Protein AF-A0A7Y6UC20-F1 (afdb_monomer)

Sequence (109 aa):
RRFICIEVTGNIDTTQPIDYEQLYAQAMYELDHGERYWFDQSEEQIMTRSNREFEQVSLEEQLFYRYFRPAKEKENGEWLSPAEILEDIKKSSAIPLSNKRVSVFGRVL

Organism: Phocaeicola vulgatus (NCBI:txid821)

pLDDT: mean 86.11, std 8.83, range [60.09, 97.69]

Foldseek 3Di:
DQDADDDDPDDDPPVDDPPVVVVVVVVVVCVVVVHDPDDDPVVSVVRVVNCPVVDDQDPLNVLLVVPDDDADPPGDDDDDQLVRSSVVSVVVDPDDDDPVCSVVSNVVD

InterPro domains:
  IPR024450 Domain of unknown function DUF3874 [PF12990] (58-109)

Structure (mmCIF, N/CA/C/O backbone):
data_AF-A0A7Y6UC20-F1
#
_entry.id   AF-A0A7Y6UC20-F1
#
loop_
_atom_site.group_PDB
_atom_site.id
_atom_site.type_symbol
_atom_site.label_atom_id
_atom_site.label_alt_id
_atom_site.label_comp_id
_atom_site.label_asym_id
_atom_site.label_entity_id
_atom_site.label_seq_id
_atom_site.pdbx_PDB_ins_code
_atom_site.Cartn_x
_atom_site.Cartn_y
_atom_site.Cartn_z
_atom_site.occupancy
_atom_site.B_iso_or_equiv
_atom_site.auth_seq_id
_atom_site.auth_comp_id
_atom_site.auth_asym_id
_atom_site.auth_atom_id
_atom_site.pdbx_PDB_model_num
ATOM 1 N N . ARG A 1 1 ? -3.839 -8.442 -0.361 1.00 60.62 1 ARG A N 1
ATOM 2 C CA . ARG A 1 1 ? -4.306 -7.948 0.959 1.00 60.62 1 ARG A CA 1
ATOM 3 C C . ARG A 1 1 ? -4.117 -6.441 0.955 1.00 60.62 1 ARG A C 1
ATOM 5 O O . ARG A 1 1 ? -3.110 -6.009 0.412 1.00 60.62 1 ARG A O 1
ATOM 12 N N . ARG A 1 2 ? -5.086 -5.678 1.461 1.00 75.44 2 ARG A N 1
ATOM 13 C CA . ARG A 1 2 ? -5.030 -4.212 1.536 1.00 75.44 2 ARG A CA 1
ATOM 14 C C . ARG A 1 2 ? -4.453 -3.837 2.899 1.00 75.44 2 ARG A C 1
ATOM 16 O O . ARG A 1 2 ? -4.885 -4.408 3.896 1.00 75.44 2 ARG A O 1
ATOM 23 N N . PHE A 1 3 ? -3.461 -2.959 2.920 1.00 81.50 3 PHE A N 1
ATOM 24 C CA . PHE A 1 3 ? -2.844 -2.436 4.138 1.00 81.50 3 PHE A CA 1
ATOM 25 C C . PHE A 1 3 ? -2.912 -0.916 4.073 1.00 81.50 3 PHE A C 1
ATOM 27 O O . PHE A 1 3 ? -2.820 -0.365 2.981 1.00 81.50 3 PHE A O 1
ATOM 34 N N . ILE A 1 4 ? -3.060 -0.260 5.216 1.00 86.19 4 ILE A N 1
ATOM 35 C CA . ILE A 1 4 ? -2.948 1.193 5.326 1.00 86.19 4 ILE A CA 1
ATOM 36 C C . ILE A 1 4 ? -1.678 1.461 6.126 1.00 86.19 4 ILE A C 1
ATOM 38 O O . ILE A 1 4 ? -1.556 0.989 7.258 1.00 86.19 4 ILE A O 1
ATOM 42 N N . CYS A 1 5 ? -0.726 2.168 5.526 1.00 89.94 5 CYS A N 1
ATOM 43 C CA . CYS A 1 5 ? 0.472 2.627 6.210 1.00 89.94 5 CYS A CA 1
ATOM 44 C C . CYS A 1 5 ? 0.213 4.022 6.781 1.00 89.94 5 CYS A C 1
ATOM 46 O O . CYS A 1 5 ? -0.223 4.916 6.060 1.00 89.94 5 CYS A O 1
ATOM 48 N N . ILE A 1 6 ? 0.469 4.196 8.077 1.00 89.38 6 ILE A N 1
ATOM 49 C CA . ILE A 1 6 ? 0.299 5.470 8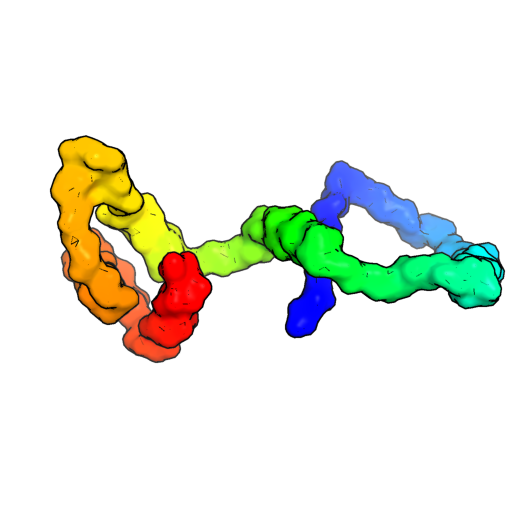.778 1.00 89.38 6 ILE A CA 1
ATOM 50 C C . ILE A 1 6 ? 1.659 5.892 9.325 1.00 89.38 6 ILE A C 1
ATOM 52 O O . ILE A 1 6 ? 2.269 5.159 10.105 1.00 89.38 6 ILE A O 1
ATOM 56 N N . GLU A 1 7 ? 2.129 7.070 8.916 1.00 90.38 7 GLU A N 1
ATOM 57 C CA . GLU A 1 7 ? 3.302 7.696 9.520 1.00 90.38 7 GLU A CA 1
ATOM 58 C C . GLU A 1 7 ? 2.923 8.277 10.884 1.00 90.38 7 GLU A C 1
ATOM 60 O O . GLU A 1 7 ? 1.966 9.042 11.016 1.00 90.38 7 GLU A O 1
ATOM 65 N N . VAL A 1 8 ? 3.688 7.924 11.913 1.00 91.81 8 VAL A N 1
ATOM 66 C CA . VAL A 1 8 ? 3.520 8.478 13.257 1.00 91.81 8 VAL A CA 1
ATOM 67 C C . VAL A 1 8 ? 4.387 9.731 13.364 1.00 91.81 8 VAL A C 1
ATOM 69 O O . VAL A 1 8 ? 5.588 9.647 13.602 1.00 91.81 8 VAL A O 1
ATOM 72 N N . THR A 1 9 ? 3.775 10.900 13.171 1.00 93.25 9 THR A N 1
ATOM 73 C CA . THR A 1 9 ? 4.469 12.205 13.165 1.00 93.25 9 THR A CA 1
ATOM 74 C C . THR A 1 9 ? 4.637 12.826 14.555 1.00 93.25 9 THR A C 1
ATOM 76 O O . THR A 1 9 ? 5.322 13.836 14.710 1.00 93.25 9 THR A O 1
ATOM 79 N N . GLY A 1 10 ? 4.038 12.226 15.584 1.00 93.25 10 GLY A N 1
ATOM 80 C CA . GLY A 1 10 ? 4.106 12.687 16.967 1.00 93.25 10 GLY A CA 1
ATOM 81 C C . GLY A 1 10 ? 3.827 11.560 17.956 1.00 93.25 10 GLY A C 1
ATOM 82 O O . GLY A 1 10 ? 3.575 10.420 17.572 1.00 93.25 10 GLY A O 1
ATOM 83 N N . ASN A 1 11 ? 3.885 11.865 19.249 1.00 91.69 11 ASN A N 1
ATOM 84 C CA . ASN A 1 11 ? 3.664 10.864 20.286 1.00 91.69 11 ASN A CA 1
ATOM 85 C C . ASN A 1 11 ? 2.212 10.372 20.271 1.00 91.69 11 ASN A C 1
ATOM 87 O O . ASN A 1 11 ? 1.279 11.166 20.369 1.00 91.69 11 ASN A O 1
ATOM 91 N N . ILE A 1 12 ? 2.038 9.052 20.214 1.00 90.25 12 ILE A N 1
ATOM 92 C CA . ILE A 1 12 ? 0.742 8.419 20.456 1.00 90.25 12 ILE A CA 1
ATOM 93 C C . ILE A 1 12 ? 0.492 8.470 21.963 1.00 90.25 12 ILE A C 1
ATOM 95 O O . ILE A 1 12 ? 1.285 7.928 22.741 1.00 90.25 12 ILE A O 1
ATOM 99 N N . ASP A 1 13 ? -0.595 9.124 22.374 1.00 90.12 13 ASP A N 1
ATOM 100 C CA . ASP A 1 13 ? -1.017 9.088 23.769 1.00 90.12 13 ASP A CA 1
ATOM 101 C C . ASP A 1 13 ? -1.442 7.661 24.126 1.00 90.12 13 ASP A C 1
ATOM 103 O O . ASP A 1 13 ? -2.403 7.112 23.595 1.00 90.12 13 ASP A O 1
ATOM 107 N N . THR A 1 14 ? -0.663 7.051 25.010 1.00 91.06 14 THR A N 1
ATOM 108 C CA . THR A 1 14 ? -0.886 5.705 25.551 1.00 91.06 14 THR A CA 1
ATOM 109 C C . THR A 1 14 ? -1.051 5.744 27.069 1.00 91.06 14 THR A C 1
ATOM 111 O O . THR A 1 14 ? -1.049 4.706 27.727 1.00 91.06 14 THR A O 1
ATOM 114 N N . THR A 1 15 ? -1.168 6.948 27.641 1.00 94.50 15 THR A N 1
ATOM 115 C CA . THR A 1 15 ? -1.292 7.162 29.087 1.00 94.50 15 THR A CA 1
ATOM 116 C C . THR A 1 15 ? -2.707 6.900 29.586 1.00 94.50 15 THR A C 1
ATOM 118 O O . THR A 1 15 ? -2.892 6.544 30.750 1.00 94.50 15 THR A O 1
ATOM 121 N N . GLN A 1 16 ? -3.696 7.033 28.702 1.00 91.31 16 GLN A N 1
ATOM 122 C CA . GLN A 1 16 ? -5.093 6.729 28.975 1.00 91.31 16 GLN A CA 1
ATOM 123 C C . GLN A 1 16 ? -5.519 5.467 28.218 1.00 91.31 16 GLN A C 1
ATOM 125 O O . GLN A 1 16 ? -5.088 5.255 27.081 1.00 91.31 16 GLN A O 1
ATOM 130 N N . PRO A 1 17 ? -6.354 4.608 28.828 1.00 91.62 17 PRO A N 1
ATOM 131 C CA . PRO A 1 17 ? -6.952 3.500 28.104 1.00 91.62 17 PRO A CA 1
ATOM 132 C C . PRO A 1 17 ? -7.889 4.033 27.017 1.00 91.62 17 PRO A C 1
ATOM 134 O O . PRO A 1 17 ? -8.525 5.072 27.179 1.00 91.62 17 PRO A O 1
ATOM 137 N N . ILE A 1 18 ? -8.004 3.284 25.924 1.00 92.75 18 ILE A N 1
ATOM 138 C CA . ILE A 1 18 ? -9.020 3.545 24.903 1.00 92.75 18 ILE A CA 1
ATOM 139 C C . ILE A 1 18 ? -10.399 3.347 25.542 1.00 92.75 18 ILE A C 1
ATOM 141 O O . ILE A 1 18 ? -10.645 2.317 26.177 1.00 92.75 18 ILE A O 1
ATOM 145 N N . ASP A 1 19 ? -11.299 4.310 25.353 1.00 95.19 19 ASP A N 1
ATOM 146 C CA . ASP A 1 19 ? -12.711 4.157 25.704 1.00 95.19 19 ASP A CA 1
ATOM 147 C C . ASP A 1 19 ? -13.395 3.248 24.675 1.00 95.19 19 ASP A C 1
ATOM 149 O O . ASP A 1 19 ? -13.919 3.682 23.647 1.00 95.19 19 ASP A O 1
ATOM 153 N N . TYR A 1 20 ? -13.330 1.945 24.934 1.00 96.06 20 TYR A N 1
ATOM 154 C CA . TYR A 1 20 ? -13.917 0.941 24.055 1.00 96.06 20 TYR A CA 1
ATOM 155 C C . TYR A 1 20 ? -15.445 1.012 24.007 1.00 96.06 20 TYR A C 1
ATOM 157 O O . TYR A 1 20 ? -16.023 0.634 22.992 1.00 96.06 20 TYR A O 1
ATOM 165 N N . GLU A 1 21 ? -16.104 1.470 25.075 1.00 97.06 21 GLU A N 1
ATOM 166 C CA . GLU A 1 21 ? -17.566 1.555 25.106 1.00 97.06 21 GLU A CA 1
ATOM 167 C C . GLU A 1 21 ? -18.047 2.628 24.130 1.00 97.06 21 GLU A C 1
ATOM 169 O O . GLU A 1 21 ? -18.884 2.342 23.271 1.00 97.06 21 GLU A O 1
ATOM 174 N N . GLN A 1 22 ? -17.446 3.821 24.184 1.00 97.50 22 GLN A N 1
ATOM 175 C CA . GLN A 1 22 ? -17.724 4.882 23.218 1.00 97.50 22 GLN A CA 1
ATOM 176 C C . GLN A 1 22 ? -17.351 4.460 21.791 1.00 97.50 22 GLN A C 1
ATOM 178 O O . GLN A 1 22 ? -18.159 4.646 20.877 1.00 97.50 22 GLN A O 1
ATOM 183 N N . LEU A 1 23 ? -16.168 3.862 21.597 1.00 96.25 23 LEU A N 1
ATOM 184 C CA . LEU A 1 23 ? -15.691 3.447 20.275 1.00 96.25 23 LEU A CA 1
ATOM 185 C C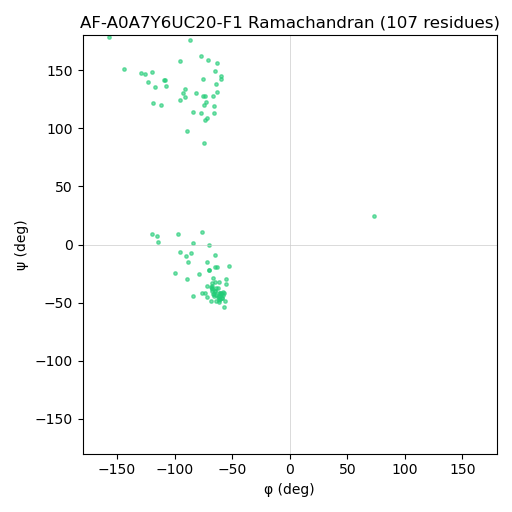 . LEU A 1 23 ? -16.663 2.458 19.620 1.00 96.25 23 LEU A C 1
ATOM 187 O O . LEU A 1 23 ? -17.024 2.605 18.451 1.00 96.25 23 LEU A O 1
ATOM 191 N N . TYR A 1 24 ? -17.112 1.454 20.376 1.00 97.19 24 TYR A N 1
ATOM 192 C CA . TYR A 1 24 ? -18.069 0.478 19.870 1.00 97.19 24 TYR A CA 1
ATOM 193 C C . TYR A 1 24 ? -19.468 1.061 19.705 1.00 97.19 24 TYR A C 1
ATOM 195 O O . TYR A 1 24 ? -20.134 0.709 18.735 1.00 97.19 24 TYR A O 1
ATOM 203 N N . ALA A 1 25 ? -19.913 1.964 20.582 1.00 97.69 25 ALA A N 1
ATOM 204 C CA . ALA A 1 25 ? -21.191 2.646 20.404 1.00 97.69 25 ALA A CA 1
ATOM 205 C C . ALA A 1 25 ? -21.236 3.409 19.069 1.00 97.69 25 ALA A C 1
ATOM 207 O O . ALA A 1 25 ? -22.217 3.292 18.333 1.00 97.69 25 ALA A O 1
ATOM 208 N N . GLN A 1 26 ? -20.157 4.117 18.718 1.00 97.31 26 GLN A N 1
ATOM 209 C CA . GLN A 1 26 ? -20.039 4.795 17.428 1.00 97.31 26 GLN A CA 1
ATOM 210 C C . GLN A 1 26 ? -20.024 3.802 16.258 1.00 97.31 26 GLN A C 1
ATOM 212 O O . GLN A 1 26 ? -20.799 3.960 15.318 1.00 97.31 26 GLN A O 1
ATOM 217 N N . ALA A 1 27 ? -19.200 2.753 16.326 1.00 96.25 27 ALA A N 1
ATOM 218 C CA . ALA A 1 27 ? -19.121 1.761 15.253 1.00 96.25 27 ALA A CA 1
ATOM 219 C C . ALA A 1 27 ? -20.475 1.070 15.003 1.00 96.25 27 ALA A C 1
ATOM 221 O O . ALA A 1 27 ? -20.884 0.885 13.859 1.00 96.25 27 ALA A O 1
ATOM 222 N N . MET A 1 28 ? -21.200 0.716 16.069 1.00 96.50 28 MET A N 1
ATOM 223 C CA . MET A 1 28 ? -22.531 0.113 15.965 1.00 96.50 28 MET A CA 1
ATOM 224 C C . MET A 1 28 ? -23.550 1.076 15.356 1.00 96.50 28 MET A C 1
ATOM 226 O O . MET A 1 28 ? -24.362 0.653 14.537 1.00 96.50 28 MET A O 1
ATOM 230 N N . TYR A 1 29 ? -23.493 2.358 15.726 1.00 97.38 29 TYR A N 1
ATOM 231 C CA . TYR A 1 29 ? -24.345 3.394 15.149 1.00 97.38 29 TYR A CA 1
ATOM 232 C C . TYR A 1 29 ? -24.115 3.542 13.637 1.00 97.38 29 TYR A C 1
ATOM 234 O O . TYR A 1 29 ? -25.078 3.493 12.874 1.00 97.38 29 TYR A O 1
ATOM 242 N N . GLU A 1 30 ? -22.859 3.661 13.196 1.00 96.56 30 GLU A N 1
ATOM 243 C CA . GLU A 1 30 ? -22.497 3.797 11.776 1.00 96.56 30 GLU A CA 1
ATOM 244 C C . GLU A 1 30 ? -22.957 2.581 10.955 1.00 96.56 30 GLU A C 1
ATOM 246 O O . GLU A 1 30 ? -23.535 2.731 9.877 1.00 96.56 30 GLU A O 1
ATOM 251 N N . LEU A 1 31 ? -22.787 1.370 11.495 1.00 95.50 31 LEU A N 1
ATOM 252 C CA . LEU A 1 31 ? -23.268 0.147 10.851 1.00 95.50 31 LEU A CA 1
ATOM 253 C C . LEU A 1 31 ? -24.799 0.108 10.723 1.00 95.50 31 LEU A C 1
ATOM 255 O O . LEU A 1 31 ? -25.304 -0.266 9.665 1.00 95.50 31 LEU A O 1
ATOM 259 N N . ASP A 1 32 ? -25.534 0.501 11.768 1.00 96.81 32 ASP A N 1
ATOM 260 C CA . ASP A 1 32 ? -27.006 0.540 11.765 1.00 96.81 32 ASP A CA 1
ATOM 261 C C . ASP A 1 32 ? -27.556 1.574 10.768 1.00 96.81 32 ASP A C 1
ATOM 263 O O . ASP A 1 32 ? -28.586 1.357 10.131 1.00 96.81 32 ASP A O 1
ATOM 267 N N . HIS A 1 33 ? -26.820 2.669 10.558 1.00 97.31 33 HIS A N 1
ATOM 268 C CA . HIS A 1 33 ? -27.173 3.720 9.599 1.00 97.31 33 HIS A CA 1
ATOM 269 C C . HIS A 1 33 ? -26.730 3.404 8.163 1.00 97.31 33 HIS A C 1
ATOM 271 O O . HIS A 1 33 ? -26.994 4.184 7.247 1.00 97.31 33 HIS A O 1
ATOM 277 N N . GLY A 1 34 ? -26.114 2.240 7.935 1.00 95.44 34 GLY A N 1
ATOM 278 C CA . GLY A 1 34 ? -25.693 1.799 6.609 1.00 95.44 34 GLY A CA 1
ATOM 279 C C . GLY A 1 34 ? -24.476 2.548 6.072 1.00 95.44 34 GLY A C 1
ATOM 280 O O . GLY A 1 34 ? -24.292 2.608 4.853 1.00 95.44 34 GLY A O 1
ATOM 281 N N . GLU A 1 35 ? -23.647 3.107 6.957 1.00 95.62 35 GLU A N 1
ATOM 282 C CA . GLU A 1 35 ? -22.393 3.737 6.563 1.00 95.62 35 GLU A CA 1
ATOM 283 C C . GLU A 1 35 ? -21.474 2.729 5.862 1.00 95.62 35 GLU A C 1
ATOM 285 O O . GLU A 1 35 ? -21.431 1.525 6.154 1.00 95.62 35 GLU A O 1
ATOM 290 N N . ARG A 1 36 ? -20.730 3.225 4.874 1.00 92.06 36 ARG A N 1
ATOM 291 C CA . ARG A 1 36 ? -19.923 2.381 3.995 1.00 92.06 36 ARG A CA 1
ATOM 292 C C . ARG A 1 36 ? -18.646 1.929 4.703 1.00 92.06 36 ARG A C 1
ATOM 294 O O . ARG A 1 36 ? -17.733 2.714 4.917 1.00 92.06 36 ARG A O 1
ATOM 301 N N . TYR A 1 37 ? -18.543 0.629 4.970 1.00 88.56 37 TYR A N 1
ATOM 302 C CA . TYR A 1 37 ? -17.391 0.013 5.648 1.00 88.56 37 TYR A CA 1
ATOM 303 C C . TYR A 1 37 ? -16.348 -0.605 4.692 1.00 88.56 37 TYR A C 1
ATOM 305 O O . TYR A 1 37 ? -15.446 -1.323 5.127 1.00 88.56 37 TYR A O 1
ATOM 313 N N . TRP A 1 38 ? -16.466 -0.374 3.380 1.00 89.12 38 TRP A N 1
ATOM 314 C CA . TRP A 1 38 ? -15.520 -0.862 2.372 1.00 89.12 38 TRP A CA 1
ATOM 315 C C . TRP A 1 38 ? -15.048 0.255 1.446 1.00 89.12 38 TRP A C 1
ATOM 317 O O . TRP A 1 38 ? -15.805 1.158 1.084 1.00 89.12 38 TRP A O 1
ATOM 327 N N . PHE A 1 39 ? -13.802 0.137 0.998 1.00 89.25 39 PHE A N 1
ATOM 328 C CA . PHE A 1 39 ? -13.242 1.051 0.013 1.00 89.25 39 PHE A CA 1
ATOM 329 C C . PHE A 1 39 ? -13.768 0.767 -1.392 1.00 89.25 39 PHE A C 1
ATOM 331 O O . PHE A 1 39 ? -13.943 -0.391 -1.780 1.00 89.25 39 PHE A O 1
ATOM 338 N N . ASP A 1 40 ? -13.985 1.835 -2.147 1.00 93.06 40 ASP A N 1
ATOM 339 C CA . ASP A 1 40 ? -14.204 1.794 -3.583 1.00 93.06 40 ASP A CA 1
ATOM 340 C C . ASP A 1 40 ? -12.867 1.838 -4.337 1.00 93.06 40 ASP A C 1
ATOM 342 O O . ASP A 1 40 ? -11.783 1.963 -3.763 1.00 93.06 40 ASP A O 1
ATOM 346 N N . GLN A 1 41 ? -12.936 1.731 -5.662 1.00 91.31 41 GLN A N 1
ATOM 347 C CA . GLN A 1 41 ? -11.744 1.693 -6.501 1.00 91.31 41 GLN A CA 1
ATOM 348 C C . GLN A 1 41 ? -10.891 2.969 -6.398 1.00 91.31 41 GLN A C 1
ATOM 350 O O . GLN A 1 41 ? -9.669 2.893 -6.533 1.00 91.31 41 GLN A O 1
ATOM 355 N N . SER A 1 42 ? -11.507 4.132 -6.180 1.00 93.19 42 SER A N 1
ATOM 356 C CA . SER A 1 42 ? -10.786 5.402 -6.073 1.00 93.19 42 SER A CA 1
ATOM 357 C C . SER A 1 42 ? -10.039 5.502 -4.743 1.00 93.19 42 SER A C 1
ATOM 359 O O . SER A 1 42 ? -8.864 5.865 -4.715 1.00 93.19 42 SER A O 1
ATOM 361 N N . GLU A 1 43 ? -10.669 5.073 -3.652 1.00 91.56 43 GLU A N 1
ATOM 362 C CA . GLU A 1 43 ? -10.056 5.032 -2.324 1.00 91.56 43 GLU A CA 1
ATOM 363 C C . GLU A 1 43 ? -8.927 3.999 -2.258 1.00 91.56 43 GLU A C 1
ATOM 365 O O . GLU A 1 43 ? -7.874 4.258 -1.675 1.00 91.56 43 GLU A O 1
ATOM 370 N N . GLU A 1 44 ? -9.090 2.855 -2.928 1.00 89.94 44 GLU A N 1
ATOM 371 C CA . GLU A 1 44 ? -8.018 1.868 -3.072 1.00 89.94 44 GLU A CA 1
ATOM 372 C C . GLU A 1 44 ? -6.791 2.452 -3.778 1.00 89.94 44 GLU A C 1
ATOM 374 O O . GLU A 1 44 ? -5.665 2.226 -3.335 1.00 89.94 44 GLU A O 1
ATOM 379 N N . GLN A 1 45 ? -6.988 3.236 -4.842 1.00 89.50 45 GLN A N 1
ATOM 380 C CA . GLN A 1 45 ? -5.889 3.905 -5.543 1.00 89.50 45 GLN A CA 1
ATOM 381 C C . GLN A 1 45 ? -5.191 4.944 -4.663 1.00 89.50 45 GLN A C 1
ATOM 383 O O . GLN A 1 45 ? -3.961 5.034 -4.688 1.00 89.50 45 GLN A O 1
ATOM 388 N N . ILE A 1 46 ? -5.951 5.707 -3.872 1.00 90.00 46 ILE A N 1
ATOM 389 C CA . ILE A 1 46 ? -5.397 6.671 -2.913 1.00 90.00 46 ILE A CA 1
ATOM 390 C C . ILE A 1 46 ? -4.535 5.942 -1.881 1.00 90.00 46 ILE A C 1
ATOM 392 O O . ILE A 1 46 ? -3.391 6.335 -1.662 1.00 90.00 46 ILE A O 1
ATOM 396 N N . MET A 1 47 ? -5.035 4.845 -1.309 1.00 88.94 47 MET A N 1
ATOM 397 C CA . MET A 1 47 ? -4.298 4.027 -0.346 1.00 88.94 47 MET A CA 1
ATOM 398 C C . MET A 1 47 ? -3.016 3.444 -0.957 1.00 88.94 47 MET A C 1
ATOM 400 O O . MET A 1 47 ? -1.949 3.559 -0.361 1.00 88.94 47 MET A O 1
ATOM 404 N N . THR A 1 48 ? -3.078 2.871 -2.165 1.00 88.00 48 THR A N 1
ATOM 405 C CA . THR A 1 48 ? -1.882 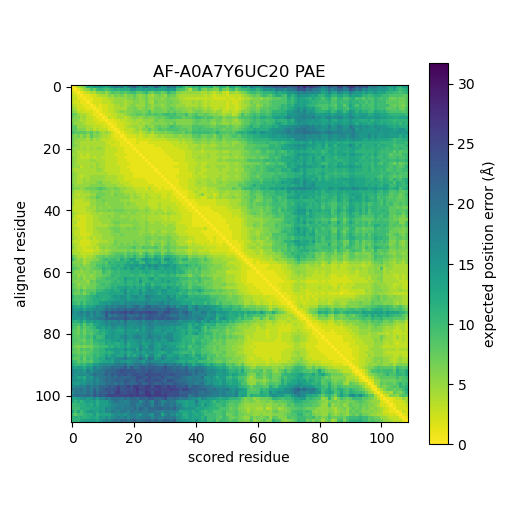2.367 -2.860 1.00 88.00 48 THR A CA 1
ATOM 406 C C . THR A 1 48 ? -0.859 3.476 -3.094 1.00 88.00 48 THR A C 1
ATOM 408 O O . THR A 1 48 ? 0.329 3.275 -2.863 1.00 88.00 48 THR A O 1
ATOM 411 N N . ARG A 1 49 ? -1.305 4.668 -3.504 1.00 88.12 49 ARG A N 1
ATOM 412 C CA . ARG A 1 49 ? -0.411 5.810 -3.715 1.00 88.12 49 ARG A CA 1
ATOM 413 C C . ARG A 1 49 ? 0.215 6.299 -2.411 1.00 88.12 49 ARG A C 1
ATOM 415 O O . ARG A 1 49 ? 1.405 6.588 -2.401 1.00 88.12 49 ARG A O 1
ATOM 422 N N . SER A 1 50 ? -0.574 6.372 -1.341 1.00 87.88 50 SER A N 1
ATOM 423 C CA . SER A 1 50 ? -0.131 6.788 -0.007 1.00 87.88 50 SER A CA 1
ATOM 424 C C . SER A 1 50 ? 0.891 5.817 0.582 1.00 87.88 50 SER A C 1
ATOM 426 O O . SER A 1 50 ? 1.854 6.235 1.211 1.00 87.88 50 SER A O 1
ATOM 428 N N . ASN A 1 51 ? 0.720 4.515 0.350 1.00 90.44 51 ASN A N 1
ATOM 429 C CA . ASN A 1 51 ? 1.643 3.504 0.857 1.00 90.44 51 ASN A CA 1
ATOM 430 C C . ASN A 1 51 ? 2.996 3.489 0.138 1.00 90.44 51 ASN A C 1
ATOM 432 O O . ASN A 1 51 ? 3.933 2.889 0.658 1.00 90.44 51 ASN A O 1
ATOM 436 N N . ARG A 1 52 ? 3.118 4.136 -1.027 1.00 85.62 52 ARG A N 1
ATOM 437 C CA . ARG A 1 52 ? 4.324 4.094 -1.865 1.00 85.62 52 ARG A CA 1
ATOM 438 C C . ARG A 1 52 ? 5.592 4.512 -1.119 1.00 85.62 52 ARG A C 1
ATOM 440 O O . ARG A 1 52 ? 6.655 3.965 -1.378 1.00 85.62 52 ARG A O 1
ATOM 447 N N . GLU A 1 53 ? 5.490 5.456 -0.187 1.00 85.19 53 GLU A N 1
ATOM 448 C CA . GLU A 1 53 ? 6.633 5.919 0.614 1.00 85.19 53 GLU A CA 1
ATOM 449 C C . GLU A 1 53 ? 7.120 4.874 1.632 1.00 85.19 53 GLU A C 1
ATOM 451 O O . GLU A 1 53 ? 8.278 4.895 2.041 1.00 85.19 53 GLU A O 1
ATOM 456 N N . PHE A 1 54 ? 6.259 3.923 2.000 1.00 86.44 54 PHE A N 1
ATOM 457 C CA . PHE A 1 54 ? 6.564 2.826 2.919 1.00 86.44 54 PHE A CA 1
ATOM 458 C C . PHE A 1 54 ? 6.988 1.545 2.190 1.00 86.44 54 PHE A C 1
ATOM 460 O O . PHE A 1 54 ? 7.366 0.561 2.831 1.00 86.44 54 PHE A O 1
ATOM 467 N N . GLU A 1 55 ? 6.912 1.524 0.858 1.00 84.38 55 GLU A N 1
ATOM 468 C CA . GLU A 1 55 ? 7.350 0.384 0.063 1.00 84.38 55 GLU A CA 1
ATOM 469 C C . GLU A 1 55 ? 8.879 0.320 0.029 1.00 84.38 55 GLU A C 1
ATOM 471 O O . GLU A 1 55 ? 9.577 1.277 -0.308 1.00 84.38 55 GLU A O 1
ATOM 476 N N . GLN A 1 56 ? 9.427 -0.848 0.370 1.00 82.19 56 GLN A N 1
ATOM 477 C CA . GLN A 1 56 ? 10.860 -1.068 0.257 1.00 82.19 56 GLN A CA 1
ATOM 478 C C . GLN A 1 56 ? 11.240 -1.226 -1.218 1.00 82.19 56 GLN A C 1
ATOM 480 O O . GLN A 1 56 ? 11.011 -2.277 -1.820 1.00 82.19 56 GLN A O 1
ATOM 485 N N . VAL A 1 57 ? 11.894 -0.205 -1.768 1.00 80.75 57 VAL A N 1
ATOM 486 C CA . VAL A 1 57 ? 12.457 -0.254 -3.120 1.00 80.75 57 VAL A CA 1
ATOM 487 C C . VAL A 1 57 ? 13.588 -1.283 -3.157 1.00 80.75 57 VAL A C 1
ATOM 489 O O . VAL A 1 57 ? 14.592 -1.156 -2.446 1.00 80.75 57 VAL A O 1
ATOM 492 N N . SER A 1 58 ? 13.429 -2.312 -3.988 1.00 82.25 58 SER A N 1
ATOM 493 C CA . SER A 1 58 ? 14.448 -3.354 -4.165 1.00 82.25 58 SER A CA 1
ATOM 494 C C . SER A 1 58 ? 15.746 -2.782 -4.751 1.00 82.25 58 SER A C 1
ATOM 496 O O . SER A 1 58 ? 15.740 -1.749 -5.417 1.00 82.25 58 SER A O 1
ATOM 498 N N . LEU A 1 59 ? 16.881 -3.452 -4.530 1.00 81.56 59 LEU A N 1
ATOM 499 C CA . LEU A 1 59 ? 18.162 -3.001 -5.086 1.00 81.56 59 LEU A CA 1
ATOM 500 C C . LEU A 1 59 ? 18.133 -3.003 -6.621 1.00 81.56 59 LEU A C 1
ATOM 502 O O . LEU A 1 59 ? 18.672 -2.107 -7.257 1.00 81.56 59 LEU A O 1
ATOM 506 N N . GLU A 1 60 ? 17.463 -3.990 -7.207 1.00 80.00 60 GLU A N 1
ATOM 507 C CA . GLU A 1 60 ? 17.228 -4.122 -8.640 1.00 80.00 60 GLU A CA 1
ATOM 508 C C . GLU A 1 60 ? 16.465 -2.913 -9.198 1.00 80.00 60 GLU A C 1
ATOM 510 O O . GLU A 1 60 ? 16.862 -2.347 -10.212 1.00 80.00 60 GLU A O 1
ATOM 515 N N . GLU A 1 61 ? 15.408 -2.485 -8.508 1.00 82.44 61 GLU A N 1
ATOM 516 C CA . GLU A 1 61 ? 14.610 -1.314 -8.878 1.00 82.44 61 GLU A CA 1
ATOM 517 C C . GLU A 1 61 ? 15.398 -0.004 -8.723 1.00 82.44 61 GLU A C 1
ATOM 519 O O . GLU A 1 61 ? 15.361 0.852 -9.606 1.00 82.44 61 GLU A O 1
ATOM 524 N N . GLN A 1 62 ? 16.194 0.133 -7.659 1.00 84.69 62 GLN A N 1
ATOM 525 C CA . GLN A 1 62 ? 17.091 1.283 -7.497 1.00 84.69 62 GLN A CA 1
ATOM 526 C C . GLN A 1 62 ? 18.124 1.362 -8.629 1.00 84.69 62 GLN A C 1
ATOM 528 O O . GLN A 1 62 ? 18.364 2.438 -9.181 1.00 84.69 62 GLN A O 1
ATOM 533 N N . LEU A 1 63 ? 18.733 0.230 -8.998 1.00 86.19 63 LEU A N 1
ATOM 534 C CA . LEU A 1 63 ? 19.690 0.168 -10.103 1.00 86.19 63 LEU A CA 1
ATOM 535 C C . LEU A 1 63 ? 19.002 0.407 -11.450 1.00 86.19 63 LEU A C 1
ATOM 537 O O . LEU A 1 63 ? 19.565 1.089 -12.302 1.00 86.19 63 LEU A O 1
ATOM 541 N N . PHE A 1 64 ? 17.775 -0.077 -11.633 1.00 87.38 64 PHE A N 1
ATOM 542 C CA . PHE A 1 64 ? 16.987 0.215 -12.824 1.00 87.38 64 PHE A CA 1
ATOM 543 C C . PHE A 1 64 ? 16.806 1.721 -13.013 1.00 87.38 64 PHE A C 1
ATOM 545 O O . PHE A 1 64 ? 17.229 2.246 -14.038 1.00 87.38 64 PHE A O 1
ATOM 552 N N . TYR A 1 65 ? 16.306 2.440 -12.005 1.00 86.56 65 TYR A N 1
ATOM 553 C CA . TYR A 1 65 ? 16.163 3.899 -12.092 1.00 86.56 65 TYR A CA 1
ATOM 554 C C . TYR A 1 65 ? 17.502 4.646 -12.198 1.00 86.56 65 TYR A C 1
ATOM 556 O O . TYR A 1 65 ? 17.537 5.799 -12.627 1.00 86.56 65 TYR A O 1
ATOM 564 N N . ARG A 1 66 ? 18.618 4.014 -11.810 1.00 86.81 66 ARG A N 1
ATOM 565 C CA . ARG A 1 66 ? 19.964 4.583 -11.955 1.00 86.81 66 ARG A CA 1
ATOM 566 C C . ARG A 1 66 ? 20.483 4.507 -13.391 1.00 86.81 66 ARG A C 1
ATOM 568 O O . ARG A 1 66 ? 21.138 5.453 -13.827 1.00 86.81 66 ARG A O 1
ATOM 575 N N . TYR A 1 67 ? 20.259 3.390 -14.080 1.00 87.50 67 TYR A N 1
ATOM 576 C CA . TYR A 1 67 ? 20.823 3.133 -15.412 1.00 87.50 67 TYR A CA 1
ATOM 577 C C . TYR A 1 67 ? 19.837 3.393 -16.552 1.00 87.50 67 TYR A C 1
ATOM 579 O O . TYR A 1 67 ? 20.263 3.694 -17.665 1.00 87.50 67 TYR A O 1
ATOM 587 N N . PHE A 1 68 ? 18.536 3.327 -16.279 1.00 89.25 68 PHE A N 1
ATOM 588 C CA . PHE A 1 68 ? 17.482 3.450 -17.273 1.00 89.25 68 PHE A CA 1
ATOM 589 C C . PHE A 1 68 ? 16.577 4.637 -16.973 1.00 89.25 68 PHE A C 1
ATOM 591 O O . PHE A 1 68 ? 16.323 5.017 -15.831 1.00 89.25 68 PHE A O 1
ATOM 598 N N . ARG A 1 69 ? 16.057 5.216 -18.048 1.00 89.88 69 ARG A N 1
ATOM 599 C CA . ARG A 1 69 ? 15.005 6.224 -18.018 1.00 89.88 69 AR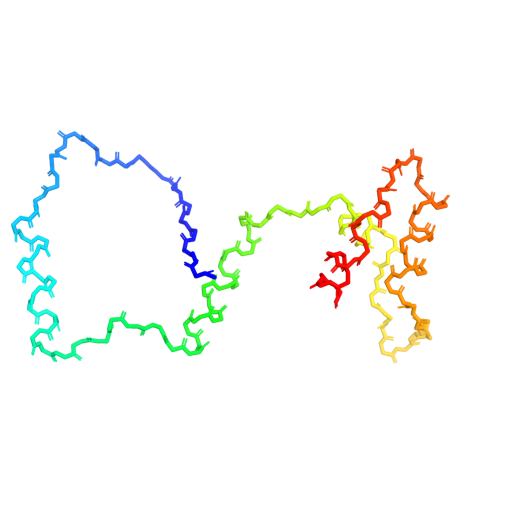G A CA 1
ATOM 600 C C . ARG A 1 69 ? 14.100 6.009 -19.226 1.00 89.88 69 ARG A C 1
ATOM 602 O O . ARG A 1 69 ? 14.600 5.563 -20.261 1.00 89.88 69 ARG A O 1
ATOM 609 N N . PRO A 1 70 ? 12.812 6.369 -19.149 1.00 86.88 70 PRO A N 1
ATOM 610 C CA . PRO A 1 70 ? 11.964 6.368 -20.331 1.00 86.88 70 PRO A CA 1
ATOM 611 C C . PRO A 1 70 ? 12.529 7.318 -21.399 1.00 86.88 70 PRO A C 1
ATOM 613 O O . PRO A 1 70 ? 13.066 8.393 -21.088 1.00 86.88 70 PRO A O 1
ATOM 616 N N . ALA A 1 71 ? 12.413 6.907 -22.662 1.00 89.62 71 ALA A N 1
ATOM 617 C CA . ALA A 1 71 ? 12.722 7.764 -23.798 1.00 89.62 71 ALA A CA 1
ATOM 618 C C . ALA A 1 71 ? 11.745 8.947 -23.827 1.00 89.62 71 ALA A C 1
ATOM 620 O O . ALA A 1 71 ? 10.548 8.790 -23.578 1.00 89.62 71 ALA A O 1
ATOM 621 N N . LYS A 1 72 ? 12.254 10.149 -24.105 1.00 90.62 72 LYS A N 1
ATOM 622 C CA . LYS A 1 72 ? 11.405 11.336 -24.292 1.00 90.62 72 LYS A CA 1
ATOM 623 C C . LYS A 1 72 ? 10.758 11.297 -25.679 1.00 90.62 72 LYS A C 1
ATOM 625 O O . LYS A 1 72 ? 11.282 10.653 -26.576 1.00 90.62 72 LYS A O 1
ATOM 630 N N . GLU A 1 73 ? 9.690 12.069 -25.895 1.00 82.25 73 GLU A N 1
ATOM 631 C CA . GLU A 1 73 ? 8.909 12.098 -27.156 1.00 82.25 73 GLU A CA 1
ATOM 632 C C . GLU A 1 73 ? 9.727 12.323 -28.446 1.00 82.25 73 GLU A C 1
ATOM 634 O O . GLU A 1 73 ? 9.240 12.056 -29.540 1.00 82.25 73 GLU A O 1
ATOM 639 N N . LYS A 1 74 ? 10.961 12.833 -28.340 1.00 87.38 74 LYS A N 1
ATOM 640 C CA . LYS A 1 74 ? 11.858 13.132 -29.470 1.00 87.38 74 LYS A CA 1
ATOM 641 C C . LYS A 1 74 ? 13.128 12.276 -29.490 1.00 87.38 74 LYS A C 1
ATOM 643 O O . LYS A 1 74 ? 14.042 12.563 -30.257 1.00 87.38 74 LYS A O 1
ATOM 648 N N . GLU A 1 75 ? 13.219 11.279 -28.618 1.00 90.69 75 GLU A N 1
ATOM 649 C CA . GLU A 1 75 ? 14.352 10.363 -28.528 1.00 90.69 75 GLU A CA 1
ATOM 650 C C . GLU A 1 75 ? 13.939 8.987 -29.048 1.00 90.69 75 GLU A C 1
ATOM 652 O O . GLU A 1 75 ? 12.835 8.516 -28.783 1.00 90.69 75 GLU A O 1
ATOM 657 N N . ASN A 1 76 ? 14.844 8.318 -29.759 1.00 86.00 76 ASN A N 1
ATOM 658 C CA . ASN A 1 76 ? 14.649 6.912 -30.085 1.00 86.00 76 ASN A CA 1
ATOM 659 C C . ASN A 1 76 ? 14.861 6.091 -28.809 1.00 86.00 76 ASN A C 1
ATOM 661 O O . ASN A 1 76 ? 15.916 6.184 -28.181 1.00 86.00 76 ASN A O 1
ATOM 665 N N . GLY A 1 77 ? 13.846 5.320 -28.425 1.00 87.12 77 GLY A N 1
ATOM 666 C CA . GLY A 1 77 ? 13.930 4.347 -27.342 1.00 87.12 77 GLY A CA 1
ATOM 667 C C . GLY A 1 77 ? 14.233 2.948 -27.867 1.00 87.12 77 GLY A C 1
ATOM 668 O O . GLY A 1 77 ? 13.956 2.634 -29.025 1.00 87.12 77 GLY A O 1
ATOM 669 N N . GLU A 1 78 ? 14.766 2.107 -26.991 1.00 90.56 78 GLU A N 1
ATOM 670 C CA . GLU A 1 78 ? 14.929 0.678 -27.231 1.00 90.56 78 GLU A CA 1
ATOM 671 C C . GLU A 1 78 ? 13.922 -0.097 -26.379 1.00 90.56 78 GLU A C 1
ATOM 673 O O . GLU A 1 78 ? 13.705 0.222 -25.207 1.00 90.56 78 GLU A O 1
ATOM 678 N N . TRP A 1 79 ? 13.281 -1.098 -26.981 1.00 89.44 79 TRP A N 1
ATOM 679 C CA . TRP A 1 79 ? 12.409 -2.015 -26.258 1.00 89.44 79 TRP A CA 1
ATOM 680 C C . TRP A 1 79 ? 13.263 -3.113 -25.647 1.00 89.44 79 TRP A C 1
ATOM 682 O O . TRP A 1 79 ? 13.829 -3.921 -26.374 1.00 89.44 79 TRP A O 1
ATOM 692 N N . LEU A 1 80 ? 13.321 -3.143 -24.320 1.00 88.94 80 LEU A N 1
ATOM 693 C CA . LEU A 1 80 ? 14.057 -4.154 -23.575 1.00 88.94 80 LEU A CA 1
ATOM 694 C C . LEU A 1 80 ? 13.093 -4.968 -22.722 1.00 88.94 80 LEU A C 1
ATOM 696 O O . LEU A 1 80 ? 12.212 -4.432 -22.045 1.00 88.94 80 LEU A O 1
ATOM 700 N N . SER A 1 81 ? 13.277 -6.279 -22.732 1.00 88.00 81 SER A N 1
ATOM 701 C CA . SER A 1 81 ? 12.617 -7.182 -21.804 1.00 88.00 81 SER A CA 1
ATOM 702 C C . SER A 1 81 ? 13.189 -7.028 -20.386 1.00 88.00 81 SER A C 1
ATOM 704 O O . SER A 1 81 ? 14.339 -6.613 -20.207 1.00 88.00 81 SER A O 1
ATOM 706 N N . PRO A 1 82 ? 12.446 -7.444 -19.342 1.00 83.19 82 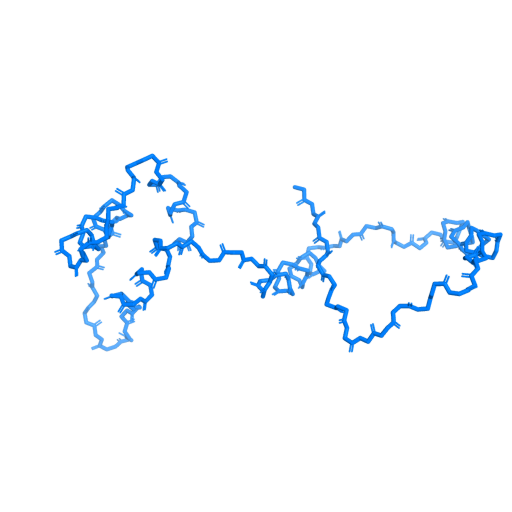PRO A N 1
ATOM 707 C CA . PRO A 1 82 ? 12.958 -7.437 -17.970 1.00 83.19 82 PRO A CA 1
ATOM 708 C C . PRO A 1 82 ? 14.267 -8.227 -17.798 1.00 83.19 82 PRO A C 1
ATOM 710 O O . PRO A 1 82 ? 15.070 -7.914 -16.922 1.00 83.19 82 PRO A O 1
ATOM 713 N N . ALA A 1 83 ? 14.481 -9.262 -18.618 1.00 85.00 83 ALA A N 1
ATOM 714 C CA . ALA A 1 83 ? 15.699 -10.064 -18.596 1.00 85.00 83 ALA A CA 1
ATOM 715 C C . ALA A 1 83 ? 16.903 -9.296 -19.161 1.00 85.00 83 ALA A C 1
ATOM 717 O O . ALA A 1 83 ? 17.957 -9.303 -18.527 1.00 85.00 83 ALA A O 1
ATOM 718 N N . GLU A 1 84 ? 16.728 -8.607 -20.292 1.00 88.12 84 GLU A N 1
ATOM 719 C CA . GLU A 1 84 ? 17.771 -7.780 -20.920 1.00 88.12 84 GLU 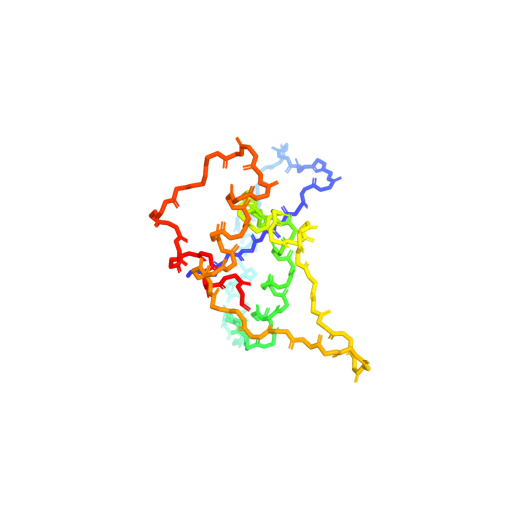A CA 1
ATOM 720 C C . GLU A 1 84 ? 18.183 -6.628 -19.999 1.00 88.12 84 GLU A C 1
ATOM 722 O O . GLU A 1 84 ? 19.367 -6.444 -19.731 1.00 88.12 84 GLU A O 1
ATOM 727 N N . ILE A 1 85 ? 17.205 -5.946 -19.392 1.00 87.88 85 ILE A N 1
ATOM 728 C CA . ILE A 1 85 ? 17.456 -4.886 -18.405 1.00 87.88 85 ILE A CA 1
ATOM 729 C C . ILE A 1 85 ? 18.310 -5.409 -17.240 1.00 87.88 85 ILE A C 1
ATOM 731 O O . ILE A 1 85 ? 19.303 -4.791 -16.860 1.00 87.88 85 ILE A O 1
ATOM 735 N N . LEU A 1 86 ? 17.955 -6.561 -16.661 1.00 84.88 86 LEU A N 1
ATOM 736 C CA . LEU A 1 86 ? 18.712 -7.133 -15.543 1.00 84.88 86 LEU A CA 1
ATOM 737 C C . LEU A 1 86 ? 20.112 -7.603 -15.948 1.00 84.88 86 LEU A C 1
ATOM 739 O O . LEU A 1 86 ? 21.028 -7.558 -15.124 1.00 84.88 86 LEU A O 1
ATOM 743 N N . GLU A 1 87 ? 20.286 -8.090 -17.175 1.00 86.69 87 GLU A N 1
ATOM 744 C CA . GLU A 1 87 ? 21.598 -8.464 -17.698 1.00 86.69 87 GLU A CA 1
ATOM 745 C C . GLU A 1 87 ? 22.505 -7.238 -17.840 1.00 86.69 87 GLU A C 1
ATOM 747 O O . GLU A 1 87 ? 23.654 -7.268 -17.391 1.00 86.69 87 GLU A O 1
ATOM 752 N N . ASP A 1 88 ? 21.974 -6.140 -18.368 1.00 87.94 88 ASP A N 1
ATOM 753 C CA . ASP A 1 88 ? 22.713 -4.891 -18.521 1.00 87.94 88 ASP A CA 1
ATOM 754 C C . ASP A 1 88 ? 23.081 -4.272 -17.172 1.00 87.94 88 ASP A C 1
ATOM 756 O O . ASP A 1 88 ? 24.239 -3.904 -16.959 1.00 87.94 88 ASP A O 1
ATOM 760 N N . ILE A 1 89 ? 22.164 -4.272 -16.197 1.00 86.69 89 ILE A N 1
ATOM 761 C CA . ILE A 1 89 ? 22.480 -3.827 -14.830 1.00 86.69 89 ILE A CA 1
ATOM 762 C C . ILE A 1 89 ? 23.625 -4.658 -14.235 1.00 86.69 89 ILE A C 1
ATOM 764 O O . ILE A 1 89 ? 24.511 -4.104 -13.581 1.00 86.69 89 ILE A O 1
ATOM 768 N N . LYS A 1 90 ? 23.653 -5.979 -14.452 1.00 84.94 90 LYS A N 1
ATOM 769 C CA . LYS A 1 90 ? 24.751 -6.837 -13.966 1.00 84.94 90 LYS A CA 1
ATOM 770 C C . LYS A 1 90 ? 26.076 -6.559 -14.661 1.00 84.94 90 LYS A C 1
ATOM 772 O O . LYS A 1 90 ? 27.114 -6.665 -14.020 1.00 84.94 90 LYS A O 1
ATOM 777 N N . LYS A 1 91 ? 26.066 -6.230 -15.955 1.00 84.69 91 LYS A N 1
ATOM 778 C CA . LYS A 1 91 ? 27.286 -5.848 -16.686 1.00 84.69 91 LYS A CA 1
ATOM 779 C C . LYS A 1 91 ? 27.828 -4.508 -16.191 1.00 84.69 91 LYS A C 1
ATOM 781 O O . LYS A 1 91 ? 29.039 -4.334 -16.092 1.00 84.69 91 LYS A O 1
ATOM 786 N N . SER A 1 92 ? 26.939 -3.567 -15.878 1.00 81.62 92 SER A N 1
ATOM 787 C CA . SER A 1 92 ? 27.295 -2.200 -15.483 1.00 81.62 92 SER A CA 1
ATOM 788 C C . SER A 1 92 ? 27.493 -1.997 -13.977 1.00 81.62 92 SER A C 1
ATOM 790 O O . SER A 1 92 ? 27.973 -0.935 -13.573 1.00 81.62 92 SER A O 1
ATOM 792 N N . SER A 1 93 ? 27.146 -2.979 -13.139 1.00 77.12 93 SER A N 1
ATOM 793 C CA . SER A 1 93 ? 27.308 -2.915 -11.684 1.00 77.12 93 SER A CA 1
ATOM 794 C C . SER A 1 93 ? 28.165 -4.067 -11.160 1.00 77.12 93 SER A C 1
ATOM 796 O O . SER A 1 93 ? 28.020 -5.214 -11.560 1.00 77.12 93 SER A O 1
ATOM 798 N N . ALA A 1 94 ? 29.039 -3.782 -10.194 1.00 75.56 94 ALA A N 1
ATOM 799 C CA . ALA A 1 94 ? 29.807 -4.813 -9.487 1.00 75.56 94 ALA A CA 1
ATOM 800 C C . ALA A 1 94 ? 28.964 -5.574 -8.435 1.00 75.56 94 ALA A C 1
ATOM 802 O O . ALA A 1 94 ? 29.508 -6.282 -7.588 1.00 75.56 94 ALA A O 1
ATOM 803 N N . ILE A 1 95 ? 27.640 -5.387 -8.442 1.00 76.69 95 ILE A N 1
ATOM 804 C CA . ILE A 1 95 ? 26.720 -5.899 -7.429 1.00 76.69 95 ILE A CA 1
ATOM 805 C C . ILE A 1 95 ? 26.134 -7.232 -7.918 1.00 76.69 95 ILE A C 1
ATOM 807 O O . ILE A 1 95 ? 25.520 -7.279 -8.985 1.00 76.69 95 ILE A O 1
ATOM 811 N N . PRO A 1 96 ? 26.252 -8.325 -7.145 1.00 69.69 96 PRO A N 1
ATOM 812 C CA . PRO A 1 96 ? 25.678 -9.604 -7.539 1.00 69.69 96 PRO A CA 1
ATOM 813 C C . PRO A 1 96 ? 24.145 -9.571 -7.428 1.00 69.69 96 PRO A C 1
ATOM 815 O O . PRO A 1 96 ? 23.587 -9.589 -6.332 1.00 69.69 96 PRO A O 1
ATOM 818 N N . LEU A 1 97 ? 23.452 -9.564 -8.570 1.00 70.69 97 LEU A N 1
ATOM 819 C CA . LEU A 1 97 ? 21.991 -9.686 -8.637 1.00 70.69 97 LEU A CA 1
ATOM 820 C C . LEU A 1 97 ? 21.554 -11.153 -8.777 1.00 70.69 97 LEU A C 1
ATOM 822 O O . LEU A 1 97 ? 22.071 -11.897 -9.613 1.00 70.69 97 LEU A O 1
ATOM 826 N N . SER A 1 98 ? 20.564 -11.578 -7.986 1.00 66.25 98 SER A N 1
ATOM 827 C CA . SER A 1 98 ? 20.058 -12.960 -7.992 1.00 66.25 98 SER A CA 1
ATOM 828 C C . SER A 1 98 ? 19.067 -13.221 -9.134 1.00 66.25 98 SER A C 1
ATOM 830 O O . SER A 1 98 ? 18.063 -12.527 -9.270 1.00 66.25 98 SER A O 1
ATOM 832 N N . ASN A 1 99 ? 19.276 -14.300 -9.902 1.00 63.75 99 ASN A N 1
ATOM 833 C CA . ASN A 1 99 ? 18.385 -14.715 -11.003 1.00 63.75 99 ASN A CA 1
ATOM 834 C C . ASN A 1 99 ? 16.967 -15.106 -10.555 1.00 63.75 99 ASN A C 1
ATOM 836 O O . ASN A 1 99 ? 16.048 -15.104 -11.369 1.00 63.75 99 ASN A O 1
ATOM 840 N N . LYS A 1 100 ? 16.750 -15.420 -9.270 1.00 60.09 100 LYS A N 1
ATOM 841 C CA . LYS A 1 100 ? 15.429 -15.828 -8.750 1.00 60.09 100 LYS A CA 1
ATOM 842 C C . LYS A 1 100 ? 14.399 -14.687 -8.711 1.00 60.09 100 LYS A C 1
ATOM 844 O O . LYS A 1 100 ? 13.275 -14.906 -8.272 1.00 60.09 100 LYS A O 1
ATOM 849 N N . ARG A 1 101 ? 14.775 -13.475 -9.130 1.00 64.62 101 ARG A N 1
ATOM 850 C CA . ARG A 1 101 ? 13.982 -12.250 -8.964 1.00 64.62 101 ARG A CA 1
ATOM 851 C C . ARG A 1 101 ? 13.488 -11.620 -10.265 1.00 64.62 101 ARG A C 1
ATOM 853 O O . ARG A 1 101 ? 12.791 -10.618 -10.188 1.00 64.62 101 ARG A O 1
ATOM 860 N N . VAL A 1 102 ? 13.746 -12.217 -11.435 1.00 67.56 102 VAL A N 1
ATOM 861 C CA . VAL A 1 102 ? 13.271 -11.680 -12.733 1.00 67.56 102 V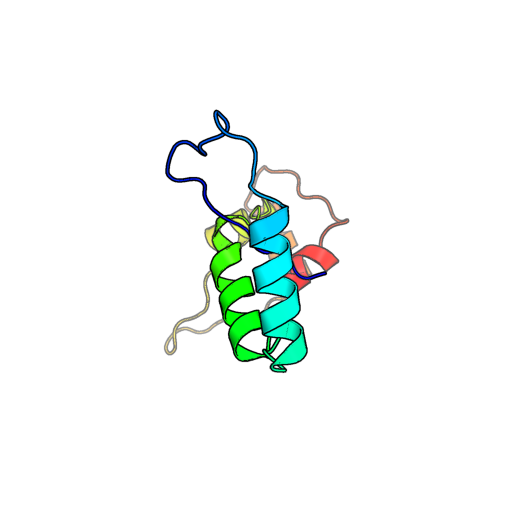AL A CA 1
ATOM 862 C C . VAL A 1 102 ? 11.745 -11.513 -12.753 1.00 67.56 102 VAL A C 1
ATOM 864 O O . VAL A 1 102 ? 11.244 -10.480 -13.179 1.00 67.56 102 VAL A O 1
ATOM 867 N N . SER A 1 103 ? 10.995 -12.481 -12.214 1.00 67.75 103 SER A N 1
ATOM 868 C CA . SER A 1 103 ? 9.527 -12.407 -12.138 1.00 67.75 103 SER A CA 1
ATOM 869 C C . SER A 1 103 ? 9.008 -11.366 -11.144 1.00 67.75 103 SER A C 1
ATOM 871 O O . SER A 1 103 ? 7.848 -10.979 -11.226 1.00 67.75 103 SER A O 1
ATOM 873 N N . VAL A 1 104 ? 9.825 -10.974 -10.162 1.00 69.00 104 VAL A N 1
ATOM 874 C CA . VAL A 1 104 ? 9.490 -9.927 -9.186 1.00 69.00 104 VAL A CA 1
ATOM 875 C C . VAL A 1 104 ? 9.811 -8.563 -9.787 1.00 69.00 104 VAL A C 1
ATOM 877 O O . VAL A 1 104 ? 8.969 -7.678 -9.746 1.00 69.00 104 VAL A O 1
ATOM 880 N N . PHE A 1 105 ? 10.972 -8.431 -10.428 1.00 74.62 105 PHE A N 1
ATOM 881 C CA . PHE A 1 105 ? 11.383 -7.227 -11.143 1.00 74.62 105 PHE A CA 1
ATOM 882 C C . PHE A 1 105 ? 10.435 -6.884 -12.301 1.00 74.62 105 PHE A C 1
ATOM 884 O O . PHE A 1 105 ? 10.021 -5.743 -12.440 1.00 74.62 105 PHE A O 1
ATOM 891 N N . GLY A 1 106 ? 9.982 -7.879 -13.069 1.00 73.56 106 GLY A N 1
ATOM 892 C CA . GLY A 1 106 ? 8.988 -7.665 -14.124 1.00 73.56 106 GLY A CA 1
ATOM 893 C C . GLY A 1 106 ? 7.602 -7.220 -13.635 1.00 73.56 106 GLY A C 1
ATOM 894 O O . GLY A 1 106 ? 6.773 -6.892 -14.468 1.00 73.56 106 GLY A O 1
ATOM 895 N N . ARG A 1 107 ? 7.321 -7.227 -12.321 1.00 74.12 107 ARG A N 1
ATOM 896 C CA . ARG A 1 107 ? 6.099 -6.620 -11.750 1.00 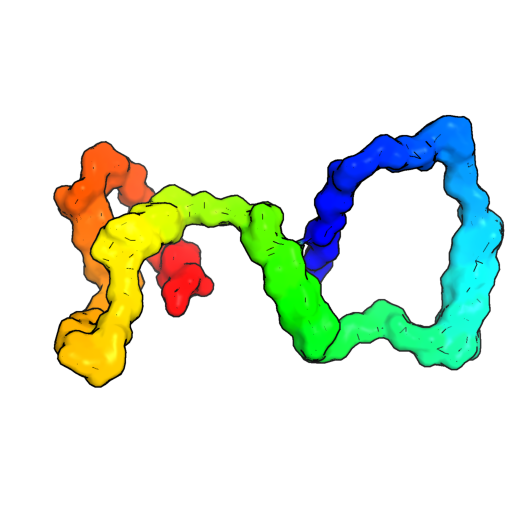74.12 107 ARG A CA 1
ATOM 897 C C . ARG A 1 107 ? 6.274 -5.142 -11.396 1.00 74.12 107 ARG A C 1
ATOM 899 O O . ARG A 1 107 ? 5.284 -4.492 -11.087 1.00 74.12 107 ARG A O 1
ATOM 906 N N . VAL A 1 108 ? 7.519 -4.671 -11.344 1.00 70.94 108 VAL A N 1
ATOM 907 C CA . VAL A 1 108 ? 7.889 -3.288 -1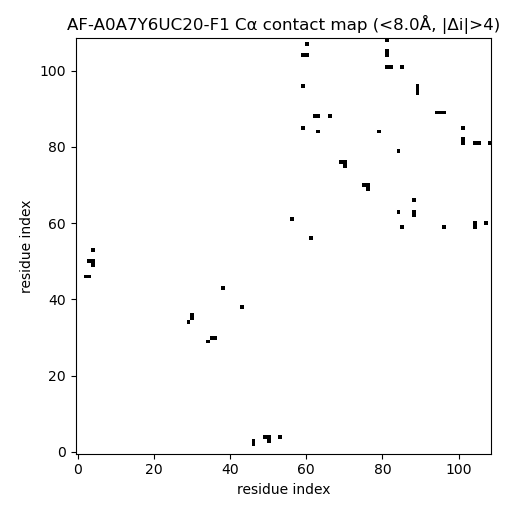1.012 1.00 70.94 108 VAL A CA 1
ATOM 908 C C . VAL A 1 108 ? 7.933 -2.411 -12.271 1.00 70.94 108 VAL A C 1
ATOM 910 O O . VAL A 1 108 ? 7.678 -1.213 -12.178 1.00 70.94 108 VAL A O 1
ATOM 913 N N . LEU A 1 109 ? 8.255 -3.010 -13.425 1.00 68.06 109 LEU A N 1
ATOM 914 C CA . LEU A 1 109 ? 8.214 -2.388 -14.756 1.00 68.06 109 LEU A CA 1
ATOM 915 C C . LEU A 1 109 ? 6.779 -2.260 -15.278 1.00 68.06 109 LEU A C 1
ATOM 917 O O . LEU A 1 109 ? 6.493 -1.217 -15.907 1.00 68.06 109 LEU A O 1
#

Mean predicted aligned error: 8.61 Å

Secondary structure (DSSP, 8-state):
---------S----SS---HHHHHHHHHHHHHTT---S--HHHHHHHHHHHGGGS---HHHHHHHHH--PPPTTS------HHHHHHHHHHH-SS---GGGHHHHTTT-

Radius of gyration: 22.44 Å; Cα contacts (8 Å, |Δi|>4): 33; chains: 1; bounding box: 57×29×59 Å

Solvent-accessible surface area (backbone atoms only — not comparable to full-atom values): 7326 Å² total; per-residue (Å²): 136,91,74,84,75,79,85,81,90,65,86,78,85,74,90,61,81,82,63,59,68,62,53,48,53,50,53,53,50,41,56,74,72,65,55,83,89,69,79,53,75,68,54,49,50,50,43,57,61,64,31,53,84,77,53,82,78,47,71,69,56,54,48,43,66,70,78,48,74,84,62,51,101,89,47,89,66,80,92,70,53,61,65,56,52,55,50,50,50,47,74,77,38,98,61,91,77,69,80,92,40,54,78,59,53,55,71,74,111